Protein AF-A0A8T3T0D9-F1 (afdb_monomer)

Foldseek 3Di:
DADPQFDWDQDLVVQWIWTDRDPVDTDIDPGDPPNSDDDPVVVVVLVVCVVVVRHDCPDDVVNVQQVVLVVVQVVVCVVVVHRGDRDDDDDD

pLDDT: mean 93.57, std 7.07, range [50.66, 98.5]

Sequence (92 aa):
MIGSEGNFHIDLERERVWRYRGPGDSVMLPVQPGDGLYDCVGPVDNLVALALGSGTNAAPGELGARTVEILAAAYRSADSGQAEPVTTVDRS

Structure (mmCIF, N/CA/C/O backbone):
data_AF-A0A8T3T0D9-F1
#
_entry.id   AF-A0A8T3T0D9-F1
#
loop_
_atom_site.group_PDB
_atom_site.id
_atom_site.type_symbol
_atom_site.label_atom_id
_atom_site.label_alt_id
_atom_site.label_comp_id
_atom_site.label_asym_id
_atom_site.label_entity_id
_atom_site.label_seq_id
_atom_site.pdbx_PDB_ins_code
_atom_site.Cartn_x
_atom_site.Cartn_y
_atom_site.Cartn_z
_atom_site.occupancy
_atom_site.B_iso_or_equiv
_atom_site.auth_seq_id
_atom_site.auth_comp_id
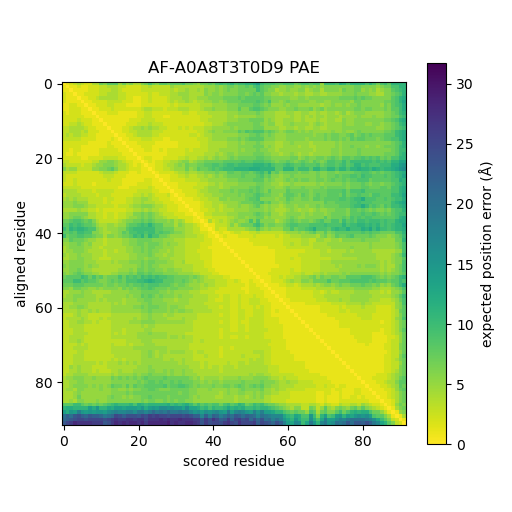_atom_site.auth_asym_id
_atom_site.auth_atom_id
_atom_site.pdbx_PDB_model_num
ATOM 1 N N . MET A 1 1 ? -1.183 11.535 -0.189 1.00 88.94 1 MET A N 1
ATOM 2 C CA . MET A 1 1 ? -0.266 11.510 0.969 1.00 88.94 1 MET A CA 1
ATOM 3 C C . MET A 1 1 ? 0.106 12.925 1.370 1.00 88.94 1 MET A C 1
ATOM 5 O O . MET A 1 1 ? 0.249 13.767 0.492 1.00 88.94 1 MET A O 1
ATOM 9 N N . ILE A 1 2 ? 0.261 13.182 2.668 1.00 95.62 2 ILE A N 1
ATOM 10 C CA . ILE A 1 2 ? 0.635 14.489 3.227 1.00 95.62 2 ILE A CA 1
ATOM 11 C C . ILE A 1 2 ? 1.961 14.320 3.974 1.00 95.62 2 ILE A C 1
ATOM 13 O O . ILE A 1 2 ? 2.137 13.335 4.686 1.00 95.62 2 ILE A O 1
ATOM 17 N N . GLY A 1 3 ? 2.875 15.268 3.799 1.00 95.38 3 GLY A N 1
ATOM 18 C CA . GLY A 1 3 ? 4.144 15.361 4.514 1.00 95.38 3 GLY A CA 1
ATOM 19 C C . GLY A 1 3 ? 4.386 16.782 5.024 1.00 95.38 3 GLY A C 1
ATOM 20 O O . GLY A 1 3 ? 3.600 17.694 4.771 1.00 95.38 3 GLY A O 1
ATOM 21 N N . SER A 1 4 ? 5.496 16.981 5.730 1.00 96.19 4 SER A N 1
ATOM 22 C CA . SER A 1 4 ? 5.860 18.276 6.327 1.00 96.19 4 SER A CA 1
ATOM 23 C C . SER A 1 4 ? 6.056 19.404 5.309 1.00 96.19 4 SER A C 1
ATOM 25 O O . SER A 1 4 ? 5.950 20.571 5.665 1.00 96.19 4 SER A O 1
ATOM 27 N N . GLU A 1 5 ? 6.326 19.065 4.050 1.00 95.50 5 GLU A N 1
ATOM 28 C CA . GLU A 1 5 ? 6.637 20.021 2.979 1.00 95.50 5 GLU A CA 1
ATOM 29 C C . GLU A 1 5 ? 5.546 20.101 1.903 1.00 95.50 5 GLU A C 1
ATOM 31 O O . GLU A 1 5 ? 5.760 20.679 0.839 1.00 95.50 5 GLU A O 1
ATOM 36 N N . GLY A 1 6 ? 4.380 19.496 2.142 1.00 95.88 6 GLY A N 1
ATOM 37 C CA . GLY A 1 6 ? 3.274 19.516 1.193 1.00 95.88 6 GLY A CA 1
ATOM 38 C C . GLY A 1 6 ? 2.574 18.173 1.055 1.00 95.88 6 GLY A C 1
ATOM 39 O O . GLY A 1 6 ? 2.536 17.364 1.977 1.00 95.88 6 GLY A O 1
ATOM 40 N N . ASN A 1 7 ? 1.968 17.932 -0.100 1.00 97.00 7 ASN A N 1
ATOM 41 C CA . ASN A 1 7 ? 1.218 16.712 -0.359 1.00 97.00 7 ASN A CA 1
ATOM 42 C C . ASN A 1 7 ? 1.379 16.253 -1.807 1.00 97.00 7 ASN A C 1
ATOM 44 O O . ASN A 1 7 ? 1.756 17.019 -2.694 1.00 97.00 7 ASN A O 1
ATOM 48 N N . PHE A 1 8 ? 1.070 14.986 -2.038 1.00 96.56 8 PHE A N 1
ATOM 49 C CA . PHE A 1 8 ? 0.819 14.492 -3.378 1.00 96.56 8 PHE A CA 1
ATOM 50 C C . PHE A 1 8 ? -0.453 13.658 -3.413 1.00 96.56 8 PHE A C 1
ATOM 52 O O . PHE A 1 8 ? -0.794 12.961 -2.452 1.00 96.56 8 PHE A O 1
ATOM 59 N N . HIS A 1 9 ? -1.150 13.728 -4.535 1.00 96.06 9 HIS A N 1
ATOM 60 C CA . HIS A 1 9 ? -2.352 12.966 -4.818 1.00 96.06 9 HIS A CA 1
ATOM 61 C C . HIS A 1 9 ? -2.065 12.019 -5.977 1.00 96.06 9 HIS A C 1
ATOM 63 O O . HIS A 1 9 ? -1.476 12.437 -6.973 1.00 96.06 9 HIS A O 1
ATOM 69 N N . ILE A 1 10 ? -2.480 10.763 -5.833 1.00 95.12 10 ILE A N 1
ATOM 70 C CA . ILE A 1 10 ? -2.416 9.750 -6.885 1.00 95.12 10 ILE A CA 1
ATOM 71 C C . ILE A 1 10 ? -3.841 9.252 -7.081 1.00 95.12 10 ILE A C 1
ATOM 73 O O . ILE A 1 10 ? -4.439 8.733 -6.140 1.00 95.12 10 ILE A O 1
ATOM 77 N N . ASP A 1 11 ? -4.362 9.441 -8.285 1.00 92.94 11 ASP A N 1
ATOM 78 C CA . ASP A 1 11 ? -5.639 8.904 -8.738 1.00 92.94 11 ASP A CA 1
ATOM 79 C C . ASP A 1 11 ? -5.337 7.943 -9.891 1.00 92.94 11 ASP A C 1
ATOM 81 O O . ASP A 1 11 ? -4.965 8.374 -10.983 1.00 92.94 11 ASP A O 1
ATOM 85 N N . LEU A 1 12 ? -5.436 6.641 -9.615 1.00 91.00 12 LEU A N 1
ATOM 86 C CA . LEU A 1 12 ? -5.169 5.593 -10.602 1.00 91.00 12 LEU A CA 1
ATOM 87 C C . LEU A 1 12 ? -6.312 5.453 -11.617 1.00 91.00 12 LEU A C 1
ATOM 89 O O . LEU A 1 12 ? -6.061 5.060 -12.746 1.00 91.00 12 LEU A O 1
ATOM 93 N N . GLU A 1 13 ? -7.549 5.804 -11.243 1.00 89.56 13 GLU A N 1
ATOM 94 C CA . GLU A 1 13 ? -8.714 5.742 -12.139 1.00 89.56 13 GLU A CA 1
ATOM 95 C C . GLU A 1 13 ? -8.629 6.833 -13.209 1.00 89.56 13 GLU A C 1
ATOM 97 O O . GLU A 1 13 ? -8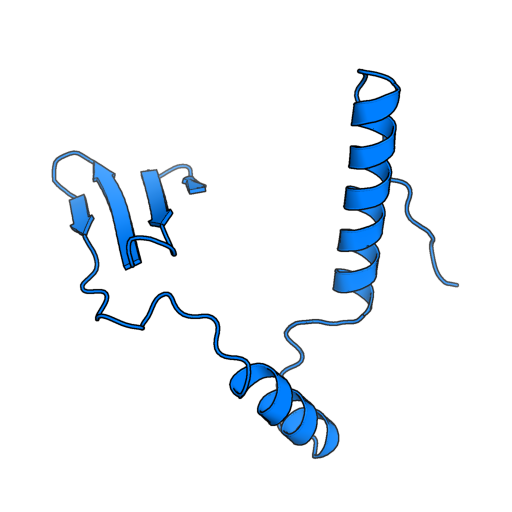.899 6.590 -14.381 1.00 89.56 13 GLU A O 1
ATOM 102 N N . ARG A 1 14 ? -8.245 8.048 -12.800 1.00 90.88 14 ARG A N 1
ATOM 103 C CA . ARG A 1 14 ? -8.105 9.198 -13.709 1.00 90.88 14 ARG A CA 1
ATOM 104 C C . ARG A 1 14 ? -6.705 9.359 -14.277 1.00 90.88 14 ARG A C 1
ATOM 106 O O . ARG A 1 14 ? -6.494 10.309 -15.023 1.00 90.88 14 ARG A O 1
ATOM 113 N N . GLU A 1 15 ? -5.772 8.494 -13.889 1.00 93.50 15 GLU A N 1
ATOM 114 C CA . GLU A 1 15 ? -4.370 8.524 -14.315 1.00 93.50 15 GLU A CA 1
ATOM 115 C C . GLU A 1 15 ? -3.725 9.887 -14.038 1.00 93.50 15 GLU A C 1
ATOM 117 O O . GLU A 1 15 ? -3.169 10.556 -14.907 1.00 93.50 15 GLU A O 1
ATOM 122 N N . ARG A 1 16 ? -3.850 10.350 -12.791 1.00 94.69 16 ARG A N 1
ATOM 123 C CA . ARG A 1 16 ? -3.362 11.666 -12.368 1.00 94.69 16 ARG A CA 1
ATOM 124 C C . ARG A 1 16 ? -2.441 11.548 -11.178 1.00 94.69 16 ARG A C 1
ATOM 126 O O . ARG A 1 16 ? -2.798 10.986 -10.144 1.00 94.69 16 ARG A O 1
ATOM 133 N N . VAL A 1 17 ? -1.292 12.207 -11.290 1.00 96.00 17 VAL A N 1
ATOM 134 C CA . VAL A 1 17 ? -0.408 12.451 -10.155 1.00 96.00 17 VAL A CA 1
ATOM 135 C C . VAL A 1 17 ? -0.172 13.944 -10.019 1.00 96.00 17 VAL A C 1
ATOM 137 O O . VAL A 1 17 ? 0.326 14.605 -10.928 1.00 96.00 17 VAL A O 1
ATOM 140 N N . TRP A 1 18 ? -0.527 14.479 -8.858 1.00 97.06 18 TRP A N 1
ATOM 141 C CA . TRP A 1 18 ? -0.349 15.885 -8.522 1.00 97.06 18 TRP A CA 1
ATOM 142 C C . TRP A 1 18 ? 0.565 16.015 -7.312 1.00 97.06 18 TRP A C 1
ATOM 144 O O . TRP A 1 18 ? 0.348 15.344 -6.307 1.00 97.06 18 TRP A O 1
ATOM 154 N N . ARG A 1 19 ? 1.569 16.888 -7.393 1.00 96.75 19 ARG A N 1
ATOM 155 C CA . ARG A 1 19 ? 2.433 17.275 -6.274 1.00 96.75 19 ARG A CA 1
ATOM 156 C C . ARG A 1 19 ? 2.199 18.741 -5.942 1.00 96.75 19 ARG A C 1
ATOM 158 O O . ARG A 1 19 ? 2.272 19.588 -6.827 1.00 96.75 19 ARG A O 1
ATOM 165 N N . TYR A 1 20 ? 2.021 19.040 -4.664 1.00 97.12 20 TYR A N 1
ATOM 166 C CA . TYR A 1 20 ? 1.882 20.394 -4.151 1.00 97.12 20 TYR A CA 1
ATOM 167 C C . TYR A 1 20 ? 2.833 20.640 -2.982 1.00 97.12 20 TYR A C 1
ATOM 169 O O . TYR A 1 20 ? 2.767 19.930 -1.981 1.00 97.12 20 TYR A O 1
ATOM 177 N N . ARG A 1 21 ? 3.676 21.670 -3.090 1.00 96.62 21 ARG A N 1
ATOM 178 C CA . ARG A 1 21 ? 4.534 22.191 -2.009 1.00 96.62 21 ARG A CA 1
ATOM 179 C C . ARG A 1 21 ? 4.256 23.662 -1.668 1.00 96.62 21 ARG A C 1
ATOM 181 O O . ARG A 1 21 ? 4.748 24.168 -0.667 1.00 96.62 21 ARG A O 1
ATOM 188 N N . GLY A 1 22 ? 3.446 24.353 -2.472 1.00 95.12 22 GLY A N 1
ATOM 189 C CA . GLY A 1 22 ? 3.039 25.742 -2.256 1.00 95.12 22 GLY A CA 1
ATOM 190 C C . GLY A 1 22 ? 2.512 26.388 -3.543 1.00 95.12 22 GLY A C 1
ATOM 191 O O . GLY A 1 22 ? 2.582 25.766 -4.604 1.00 95.12 22 GLY A O 1
ATOM 192 N N . PRO A 1 23 ? 2.021 27.641 -3.501 1.00 92.19 23 PRO A N 1
ATOM 193 C CA . PRO A 1 23 ? 1.449 28.307 -4.677 1.00 92.19 23 PRO A CA 1
ATOM 194 C C . PRO A 1 23 ? 2.395 28.393 -5.889 1.00 92.19 23 PRO A C 1
ATOM 196 O O . PRO A 1 23 ? 1.928 28.373 -7.022 1.00 92.19 23 PRO A O 1
ATOM 199 N N . GLY A 1 24 ? 3.712 28.463 -5.656 1.00 95.44 24 GLY A N 1
ATOM 200 C CA . GLY A 1 24 ? 4.740 28.479 -6.707 1.00 95.44 24 GLY A CA 1
ATOM 201 C C . GLY A 1 24 ? 5.319 27.107 -7.081 1.00 95.44 24 GLY A C 1
ATOM 202 O O . GLY A 1 24 ? 6.130 27.031 -7.996 1.00 95.44 24 GLY A O 1
ATOM 203 N N . ASP A 1 25 ? 4.927 26.033 -6.389 1.00 95.94 25 ASP A N 1
ATOM 204 C CA . ASP A 1 25 ? 5.400 24.661 -6.628 1.00 95.94 25 ASP A CA 1
ATOM 205 C C . ASP A 1 25 ? 4.208 23.698 -6.541 1.00 95.94 25 ASP A C 1
ATOM 207 O O . ASP A 1 25 ? 3.974 23.008 -5.544 1.00 95.94 25 ASP A O 1
ATOM 211 N N . SER A 1 26 ? 3.406 23.722 -7.605 1.00 96.94 26 SER A N 1
ATOM 212 C CA . SER A 1 26 ? 2.244 22.864 -7.825 1.00 96.94 26 SER A CA 1
ATOM 213 C C . SER A 1 26 ? 2.359 22.266 -9.220 1.00 96.94 26 SER A C 1
ATOM 215 O O . SER A 1 26 ? 2.327 22.991 -10.213 1.00 96.94 26 SER A O 1
ATOM 217 N N . VAL A 1 27 ? 2.540 20.950 -9.305 1.00 97.25 27 VAL A N 1
ATOM 218 C CA . VAL A 1 27 ? 2.882 20.263 -10.554 1.00 97.25 27 VAL A CA 1
ATOM 219 C C . VAL A 1 27 ? 1.948 19.085 -10.781 1.00 97.25 27 VAL A C 1
ATOM 221 O O . VAL A 1 27 ? 1.844 18.194 -9.938 1.00 97.25 27 VAL A O 1
ATOM 224 N N . MET A 1 28 ? 1.296 19.067 -11.943 1.00 96.50 28 MET A N 1
ATOM 225 C CA . MET A 1 28 ? 0.675 17.863 -12.494 1.00 96.50 28 MET A CA 1
ATOM 226 C C . MET A 1 28 ? 1.759 17.086 -13.245 1.00 96.50 28 MET A C 1
ATOM 228 O O . MET A 1 28 ? 2.372 17.636 -14.161 1.00 96.50 28 MET A O 1
ATOM 232 N N . LEU A 1 29 ? 2.046 15.851 -12.835 1.00 94.94 29 LEU A N 1
ATOM 233 C CA . LEU A 1 29 ? 3.019 15.019 -13.539 1.00 94.94 29 LEU A CA 1
ATOM 234 C C . LEU A 1 29 ? 2.427 14.530 -14.873 1.00 94.94 29 LEU A C 1
ATOM 236 O O . LEU A 1 29 ? 1.219 14.292 -14.945 1.00 94.94 29 LEU A O 1
ATOM 240 N N . PRO A 1 30 ? 3.252 14.379 -15.923 1.00 94.00 30 PRO A N 1
ATOM 241 C CA . PRO A 1 30 ? 2.798 13.970 -17.248 1.00 94.00 30 PRO A CA 1
ATOM 242 C C . PRO A 1 30 ? 2.575 12.451 -17.316 1.00 94.00 30 PRO A C 1
ATOM 244 O O . PRO A 1 30 ? 3.383 11.724 -17.887 1.00 94.00 30 PRO A O 1
ATOM 247 N N . VAL A 1 31 ? 1.486 11.981 -16.714 1.00 93.94 31 VAL A N 1
ATOM 248 C CA . VAL A 1 31 ? 1.039 10.583 -16.788 1.00 93.94 31 VAL A CA 1
ATOM 249 C C . VAL A 1 31 ? 0.424 10.328 -18.168 1.00 93.94 31 VAL A C 1
ATOM 251 O O . VAL A 1 31 ? -0.377 11.140 -18.640 1.00 93.94 31 VAL A O 1
ATOM 254 N N . GLN A 1 32 ? 0.834 9.254 -18.840 1.00 93.00 32 GLN A N 1
ATOM 255 C CA . GLN A 1 32 ? 0.281 8.852 -20.133 1.00 93.00 32 GLN A CA 1
ATOM 256 C C . GLN A 1 32 ? -0.951 7.957 -19.954 1.00 93.00 32 GLN A C 1
ATOM 258 O O . GLN A 1 32 ? -1.081 7.287 -18.928 1.00 93.00 32 GLN A O 1
ATOM 263 N N . PRO A 1 33 ? -1.843 7.895 -20.960 1.00 91.31 33 PRO A N 1
ATOM 264 C CA . PRO A 1 33 ? -2.928 6.926 -20.957 1.00 91.31 33 PRO A CA 1
ATOM 265 C C . PRO A 1 33 ? -2.407 5.492 -20.799 1.00 91.31 33 PRO A C 1
ATOM 267 O O . PRO A 1 33 ? -1.564 5.055 -21.582 1.00 91.31 33 PRO A O 1
ATOM 270 N N . GLY A 1 34 ? -2.928 4.759 -19.821 1.00 90.56 34 GLY A N 1
ATOM 271 C CA . GLY A 1 34 ? -2.525 3.393 -19.483 1.00 90.56 34 GLY A CA 1
ATOM 272 C C . GLY A 1 34 ? -1.500 3.283 -18.349 1.00 90.56 34 GLY A C 1
ATOM 273 O O . GLY A 1 34 ? -1.351 2.196 -17.794 1.00 90.56 3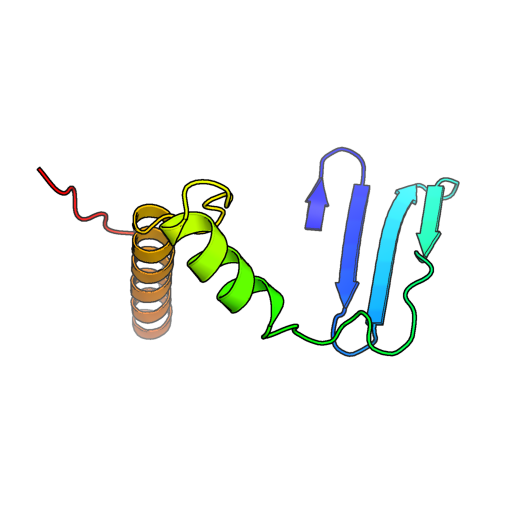4 GLY A O 1
ATOM 274 N N . ASP A 1 35 ? -0.832 4.372 -17.953 1.00 89.81 35 ASP A N 1
ATOM 275 C CA . ASP A 1 35 ? 0.172 4.349 -16.874 1.00 89.81 35 ASP A CA 1
ATOM 276 C C . ASP A 1 35 ? -0.448 4.068 -15.491 1.00 89.81 35 ASP A C 1
ATOM 278 O O . ASP A 1 35 ? 0.262 3.704 -14.552 1.00 89.81 35 ASP A O 1
ATOM 282 N N . GLY A 1 36 ? -1.765 4.254 -15.333 1.00 87.06 36 GLY A N 1
ATOM 283 C CA . GLY A 1 36 ? -2.481 3.921 -14.098 1.00 87.06 36 GLY A CA 1
ATOM 284 C C . GLY A 1 36 ? -2.865 2.445 -13.984 1.00 87.06 36 GLY A C 1
ATOM 285 O O . GLY A 1 36 ? -3.326 2.013 -12.923 1.00 87.06 36 GLY A O 1
ATOM 286 N N . LEU A 1 37 ? -2.701 1.667 -15.059 1.00 88.81 37 LEU A N 1
ATOM 287 C CA . LEU A 1 37 ? -3.087 0.264 -15.085 1.00 88.81 37 LEU A CA 1
ATOM 288 C C . LEU A 1 37 ? -2.147 -0.578 -14.227 1.00 88.81 37 LEU A C 1
ATOM 290 O O . LEU A 1 37 ? -0.929 -0.413 -14.221 1.00 88.81 37 LEU A O 1
ATOM 294 N N . TYR A 1 38 ? -2.737 -1.534 -13.517 1.00 83.81 38 TYR A N 1
ATOM 295 C CA . TYR A 1 38 ? -1.960 -2.518 -12.787 1.00 83.81 38 TYR A CA 1
ATOM 296 C C . TYR A 1 38 ? -1.252 -3.467 -13.764 1.00 83.81 38 TYR A C 1
ATOM 298 O O . TYR A 1 38 ? -1.908 -4.152 -14.551 1.00 83.81 38 TYR A O 1
ATOM 306 N N . ASP A 1 39 ? 0.078 -3.526 -13.686 1.00 85.69 39 ASP A N 1
ATOM 307 C CA . ASP A 1 39 ? 0.895 -4.473 -14.443 1.00 85.69 39 ASP A CA 1
ATOM 308 C C . ASP A 1 39 ? 1.057 -5.798 -13.679 1.00 85.69 39 ASP A C 1
ATOM 310 O O . ASP A 1 39 ? 1.736 -5.878 -12.652 1.00 85.69 39 ASP A O 1
ATOM 314 N N . CYS A 1 40 ? 0.438 -6.856 -14.205 1.00 86.81 40 CYS A N 1
ATOM 315 C CA . CYS A 1 40 ? 0.537 -8.211 -13.661 1.00 86.81 40 CYS A CA 1
ATOM 316 C C . CYS A 1 40 ? 1.830 -8.941 -14.059 1.00 86.81 40 CYS A C 1
ATOM 318 O O . CYS A 1 40 ? 2.147 -9.967 -13.456 1.00 86.81 40 CYS A O 1
ATOM 320 N N . VAL A 1 41 ? 2.551 -8.470 -15.081 1.00 92.38 41 VAL A N 1
ATOM 321 C CA . VAL A 1 41 ? 3.720 -9.162 -15.640 1.00 92.38 41 VAL A CA 1
ATOM 322 C C . VAL A 1 41 ? 4.950 -8.910 -14.776 1.00 92.38 41 VAL A C 1
ATOM 324 O O . VAL A 1 41 ? 5.597 -9.866 -14.346 1.00 92.38 41 VAL A O 1
ATOM 327 N N . GLY A 1 42 ? 5.218 -7.648 -14.425 1.00 90.94 42 GLY A N 1
ATOM 328 C CA . GLY A 1 42 ? 6.375 -7.267 -13.609 1.00 90.94 42 GLY A CA 1
ATOM 329 C C . GLY A 1 42 ? 6.555 -8.087 -12.316 1.00 90.94 42 GLY A C 1
ATOM 330 O O . GLY A 1 42 ? 7.661 -8.572 -12.058 1.00 90.94 42 GLY A O 1
ATOM 331 N N . PRO A 1 43 ? 5.502 -8.310 -11.500 1.00 91.81 43 PRO A N 1
ATOM 332 C CA . PRO A 1 43 ? 5.599 -9.154 -10.308 1.00 91.81 43 PRO A CA 1
ATOM 333 C C . PRO A 1 43 ? 5.989 -10.613 -10.595 1.00 91.81 43 PRO A C 1
ATOM 335 O O . PRO A 1 43 ? 6.769 -11.194 -9.837 1.00 91.81 43 PRO A O 1
ATOM 338 N N . VAL A 1 44 ? 5.472 -11.204 -11.677 1.00 94.06 44 VAL A N 1
ATOM 339 C CA . VAL A 1 44 ? 5.775 -12.591 -12.071 1.00 94.06 44 VAL A CA 1
ATOM 340 C C . VAL A 1 44 ? 7.222 -12.708 -12.541 1.00 94.06 44 VAL A C 1
ATOM 342 O O . VAL A 1 44 ? 7.948 -13.589 -12.079 1.00 94.06 44 VAL A O 1
ATOM 345 N N . ASP A 1 45 ? 7.670 -11.784 -13.387 1.00 95.69 45 ASP A N 1
ATOM 346 C CA . ASP A 1 45 ? 9.047 -11.761 -13.881 1.00 95.69 45 ASP A CA 1
ATOM 347 C C . ASP A 1 45 ? 10.050 -11.577 -12.735 1.00 95.69 45 ASP A C 1
ATOM 349 O O . ASP A 1 45 ? 11.066 -12.274 -12.667 1.00 95.69 45 ASP A O 1
ATOM 353 N N . ASN A 1 46 ? 9.745 -10.698 -11.773 1.00 95.62 46 ASN A N 1
ATOM 354 C CA . ASN A 1 46 ? 10.600 -10.506 -10.603 1.00 95.62 46 ASN A CA 1
ATOM 355 C C . ASN A 1 46 ? 10.641 -11.749 -9.698 1.00 95.62 46 ASN A C 1
ATOM 357 O O . ASN A 1 46 ? 11.686 -12.040 -9.115 1.00 95.62 46 ASN A O 1
ATOM 361 N N . LEU A 1 47 ? 9.549 -12.516 -9.601 1.00 95.31 47 LEU A N 1
ATOM 362 C CA . LEU A 1 47 ? 9.553 -13.794 -8.883 1.00 95.31 47 LEU A CA 1
ATOM 363 C C . LEU A 1 47 ? 10.496 -14.810 -9.547 1.00 95.31 47 LEU A C 1
ATOM 365 O O . LEU A 1 47 ? 11.264 -15.476 -8.851 1.00 95.31 47 LEU A O 1
ATOM 369 N N . VAL A 1 48 ? 10.491 -14.897 -10.880 1.00 96.88 48 VAL A N 1
ATOM 370 C CA . VAL A 1 48 ? 11.441 -15.741 -11.627 1.00 96.88 48 VAL A CA 1
ATOM 371 C C . VAL A 1 48 ? 12.877 -15.257 -11.411 1.00 96.88 48 VAL A C 1
ATOM 373 O O . VAL A 1 48 ? 13.756 -16.059 -11.098 1.00 96.88 48 VAL A O 1
ATOM 376 N N . ALA A 1 49 ? 13.123 -13.948 -11.500 1.00 97.69 49 ALA A N 1
ATOM 377 C CA . ALA A 1 49 ? 14.442 -13.368 -11.254 1.00 97.69 49 ALA A CA 1
ATOM 378 C C . ALA A 1 49 ? 14.949 -13.645 -9.827 1.00 97.69 49 ALA A C 1
ATOM 380 O O . ALA A 1 49 ? 16.130 -13.930 -9.632 1.00 97.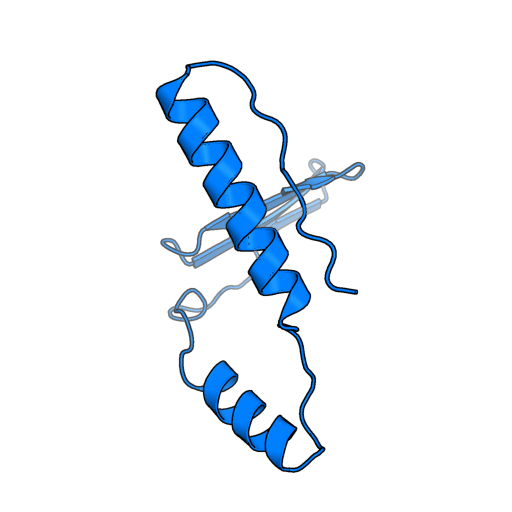69 49 ALA A O 1
ATOM 381 N N . LEU A 1 50 ? 14.070 -13.606 -8.820 1.00 97.19 50 LEU A N 1
ATOM 382 C CA . LEU A 1 50 ? 14.399 -13.990 -7.445 1.00 97.19 50 LEU A CA 1
ATOM 383 C C . LEU A 1 50 ? 14.828 -15.456 -7.353 1.00 97.19 50 LEU A C 1
ATOM 385 O O . LEU A 1 50 ? 15.841 -15.748 -6.721 1.00 97.19 50 LEU A O 1
ATOM 389 N N . ALA A 1 51 ? 14.107 -16.364 -8.016 1.00 97.06 51 ALA A N 1
ATOM 390 C CA . ALA A 1 51 ? 14.462 -17.784 -8.052 1.00 97.06 51 ALA A CA 1
ATOM 391 C C . ALA A 1 51 ? 15.822 -18.041 -8.730 1.00 97.06 51 ALA A C 1
ATOM 393 O O . ALA A 1 51 ? 16.523 -18.984 -8.369 1.00 97.06 51 ALA A O 1
ATOM 394 N N . LEU A 1 52 ? 16.215 -17.182 -9.675 1.00 97.88 52 LEU A N 1
ATOM 395 C CA . LEU A 1 52 ? 17.519 -17.212 -10.346 1.00 97.88 52 LEU A CA 1
ATOM 396 C C . LEU A 1 52 ? 18.625 -16.452 -9.588 1.00 97.88 52 LEU A C 1
ATOM 398 O O . LEU A 1 52 ? 19.771 -16.444 -10.031 1.00 97.88 52 LEU A O 1
ATOM 402 N N . GLY A 1 53 ? 18.307 -15.825 -8.451 1.00 97.44 53 GLY A N 1
ATOM 403 C CA . GLY A 1 53 ? 19.269 -15.108 -7.611 1.00 97.44 53 GLY A CA 1
ATOM 404 C C . GLY A 1 53 ? 19.609 -13.684 -8.066 1.00 97.44 53 GLY A C 1
ATOM 405 O O . GLY A 1 53 ? 20.594 -13.125 -7.590 1.00 97.44 53 GLY A O 1
ATOM 406 N N . SER A 1 54 ? 18.823 -13.085 -8.966 1.00 96.81 54 SER A N 1
ATOM 407 C CA . SER A 1 54 ? 19.070 -11.739 -9.513 1.00 96.81 54 SER A CA 1
ATOM 408 C C . SER A 1 54 ? 17.953 -10.721 -9.248 1.00 96.81 54 SER A C 1
ATOM 410 O O . SER A 1 54 ? 18.114 -9.546 -9.570 1.00 96.81 54 SER A O 1
ATOM 412 N N . GLY A 1 55 ? 16.809 -11.150 -8.708 1.00 95.62 55 GLY A N 1
ATOM 413 C CA . GLY A 1 55 ? 15.670 -10.277 -8.403 1.00 95.62 55 GLY A CA 1
ATOM 414 C C . GLY A 1 55 ? 15.802 -9.532 -7.071 1.00 95.62 55 GLY A C 1
ATOM 415 O O . GLY A 1 55 ? 16.599 -9.899 -6.208 1.00 95.62 55 GLY A O 1
ATOM 416 N N . THR A 1 56 ? 14.974 -8.501 -6.875 1.00 95.88 56 THR A N 1
ATOM 417 C CA . THR A 1 56 ? 14.859 -7.792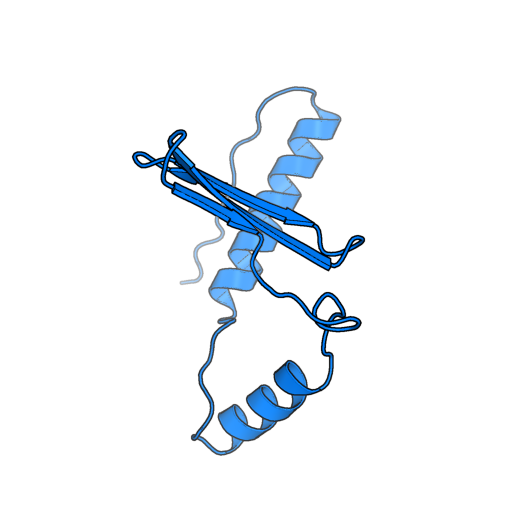 -5.586 1.00 95.88 56 THR A CA 1
ATOM 418 C C . THR A 1 56 ? 13.558 -8.180 -4.898 1.00 95.88 56 THR A C 1
ATOM 420 O O . THR A 1 56 ? 12.47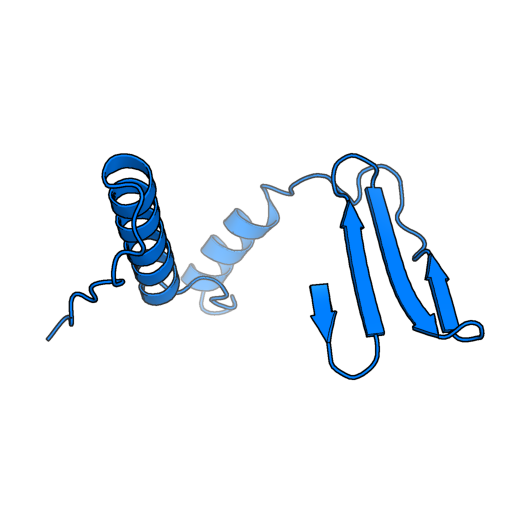9 -8.068 -5.481 1.00 95.88 56 THR A O 1
ATOM 423 N N . ASN A 1 57 ? 13.628 -8.612 -3.638 1.00 94.69 57 ASN A N 1
ATOM 424 C CA . ASN A 1 57 ? 12.427 -8.963 -2.888 1.00 94.69 57 ASN A CA 1
ATOM 425 C C . ASN A 1 57 ? 11.786 -7.709 -2.274 1.00 94.69 57 ASN A C 1
ATOM 427 O O . ASN A 1 57 ? 12.103 -7.329 -1.150 1.00 94.69 57 ASN A O 1
ATOM 431 N N . ALA A 1 58 ? 10.878 -7.078 -3.021 1.00 92.81 58 ALA A N 1
ATOM 432 C CA . ALA A 1 58 ? 10.104 -5.921 -2.563 1.00 92.81 58 ALA A CA 1
ATOM 433 C C . ALA A 1 58 ? 8.880 -6.292 -1.696 1.00 92.81 58 ALA A C 1
ATOM 435 O O . ALA A 1 58 ? 8.225 -5.404 -1.156 1.00 92.81 58 ALA A O 1
ATOM 436 N N . ALA A 1 59 ? 8.564 -7.585 -1.559 1.00 93.31 59 ALA A N 1
ATOM 437 C CA . ALA A 1 59 ? 7.395 -8.083 -0.835 1.00 93.31 59 ALA A CA 1
ATOM 438 C C . ALA A 1 59 ? 7.753 -9.313 0.027 1.00 93.31 59 ALA A C 1
ATOM 440 O O . ALA A 1 59 ? 7.265 -10.418 -0.225 1.00 93.31 59 ALA A O 1
ATOM 441 N N . PRO A 1 60 ? 8.630 -9.161 1.040 1.00 94.44 60 PRO A N 1
ATOM 442 C CA . PRO A 1 60 ? 8.987 -10.265 1.923 1.00 94.44 60 PRO A CA 1
ATOM 443 C C . PRO A 1 60 ? 7.759 -10.786 2.679 1.00 94.44 60 PRO A C 1
ATOM 445 O O . PRO A 1 60 ? 6.838 -10.031 2.988 1.00 94.44 60 PRO A O 1
ATOM 448 N N . GLY A 1 61 ? 7.765 -12.074 3.033 1.00 93.50 61 GLY A N 1
ATOM 449 C CA . GLY A 1 61 ? 6.614 -12.723 3.674 1.00 93.50 61 GLY A CA 1
ATOM 450 C C . GLY A 1 61 ? 6.159 -12.046 4.972 1.00 93.50 61 GLY A C 1
ATOM 451 O O . GLY A 1 61 ? 4.961 -11.969 5.230 1.00 93.50 61 GLY A O 1
ATOM 452 N N . GLU A 1 62 ? 7.098 -11.488 5.739 1.00 94.56 62 GLU A N 1
ATOM 453 C CA . GLU A 1 62 ? 6.796 -10.716 6.949 1.00 94.56 62 GLU A CA 1
ATOM 454 C C . GLU A 1 62 ? 5.917 -9.498 6.642 1.00 94.56 62 GLU A C 1
ATOM 456 O O . GLU A 1 62 ? 4.928 -9.272 7.329 1.00 94.56 62 GLU A O 1
ATOM 461 N N . LEU A 1 63 ? 6.202 -8.754 5.565 1.00 94.62 63 LEU A N 1
ATOM 462 C CA . LEU A 1 63 ? 5.378 -7.610 5.165 1.00 94.62 63 LEU A CA 1
ATOM 463 C C . LEU A 1 63 ? 3.933 -8.047 4.884 1.00 94.62 63 LEU A C 1
ATOM 465 O O . LEU A 1 63 ? 2.997 -7.404 5.354 1.00 94.62 63 LEU A O 1
ATOM 469 N N . GLY A 1 64 ? 3.755 -9.170 4.182 1.00 94.25 64 GLY A N 1
ATOM 470 C CA . GLY A 1 64 ? 2.433 -9.744 3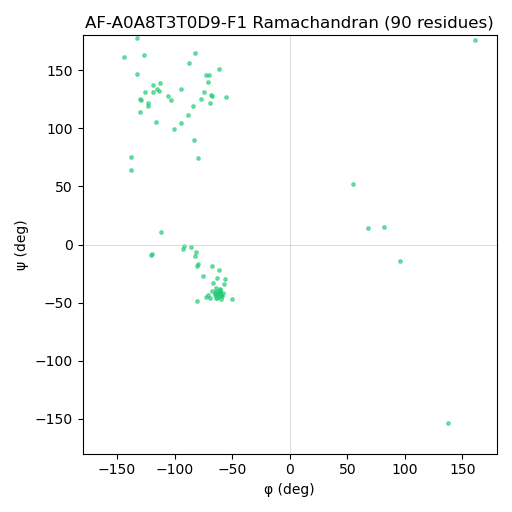.924 1.00 94.25 64 GLY A CA 1
ATOM 471 C C . GLY A 1 64 ? 1.697 -10.147 5.207 1.00 94.25 64 GLY A C 1
ATOM 472 O O . GLY A 1 64 ? 0.513 -9.844 5.354 1.00 94.25 64 GLY A O 1
ATOM 473 N N . ALA A 1 65 ? 2.394 -10.766 6.164 1.00 95.62 65 ALA A N 1
ATOM 474 C CA . ALA A 1 65 ? 1.816 -11.112 7.463 1.00 95.62 65 ALA A CA 1
ATOM 475 C C . ALA A 1 65 ? 1.324 -9.862 8.211 1.00 95.62 65 ALA A C 1
ATOM 477 O O . ALA A 1 65 ? 0.170 -9.821 8.638 1.00 95.62 65 ALA A O 1
ATOM 478 N N . ARG A 1 66 ? 2.138 -8.799 8.266 1.00 95.69 66 ARG A N 1
ATOM 479 C CA . ARG A 1 66 ? 1.755 -7.509 8.871 1.00 95.69 66 ARG A CA 1
ATOM 480 C C . ARG A 1 66 ? 0.518 -6.898 8.231 1.00 95.69 66 ARG A C 1
ATOM 482 O O . ARG A 1 66 ? -0.349 -6.386 8.938 1.00 95.69 66 ARG A O 1
ATOM 489 N N . THR A 1 67 ? 0.408 -6.961 6.905 1.00 96.44 67 THR A N 1
ATOM 490 C CA . THR A 1 67 ? -0.786 -6.481 6.198 1.00 96.44 67 THR A CA 1
ATOM 491 C C . THR A 1 67 ? -2.043 -7.226 6.653 1.00 96.44 67 THR A C 1
ATOM 493 O O . THR A 1 67 ? -3.065 -6.593 6.918 1.00 96.44 67 THR A O 1
ATOM 496 N N . VAL A 1 68 ? -1.970 -8.552 6.800 1.00 96.62 68 VAL A N 1
ATOM 497 C CA . VAL A 1 68 ? -3.103 -9.367 7.266 1.00 96.62 68 VAL A CA 1
ATOM 498 C C . VAL A 1 68 ? -3.453 -9.071 8.727 1.00 96.62 68 VAL A C 1
ATOM 500 O O . VAL A 1 68 ? -4.633 -8.967 9.053 1.00 96.62 68 VAL A O 1
ATOM 503 N N . GLU A 1 69 ? -2.464 -8.881 9.603 1.00 96.69 69 GLU A N 1
ATOM 504 C CA . GLU A 1 69 ? -2.686 -8.515 11.013 1.00 96.69 69 GLU A CA 1
ATOM 505 C C . GLU A 1 69 ? -3.457 -7.190 11.148 1.00 96.69 69 GLU A C 1
ATOM 507 O O . GLU A 1 69 ? -4.415 -7.097 11.923 1.00 96.69 69 GLU A O 1
ATOM 512 N N . ILE A 1 70 ? -3.078 -6.180 10.356 1.00 97.44 70 ILE A N 1
ATOM 513 C CA . ILE A 1 70 ? -3.764 -4.881 10.307 1.00 97.44 70 ILE A CA 1
ATOM 514 C C . ILE A 1 70 ? -5.194 -5.050 9.789 1.00 97.44 70 ILE A C 1
ATOM 516 O O . ILE A 1 70 ? -6.129 -4.515 10.385 1.00 97.44 70 ILE A O 1
ATOM 520 N N . LEU A 1 71 ? -5.384 -5.817 8.712 1.00 97.75 71 LEU A N 1
ATOM 521 C CA . LEU A 1 71 ? -6.709 -6.068 8.148 1.00 97.75 71 LEU A CA 1
ATOM 522 C C . LEU A 1 71 ? -7.624 -6.787 9.152 1.00 97.75 71 LEU A C 1
ATOM 524 O O . LEU A 1 71 ? -8.787 -6.420 9.307 1.00 97.75 71 LEU A O 1
ATOM 528 N N . ALA A 1 72 ? -7.096 -7.767 9.884 1.00 97.38 72 ALA A N 1
ATOM 529 C CA . ALA A 1 72 ? -7.839 -8.468 10.924 1.00 97.38 72 ALA A CA 1
ATOM 530 C C . ALA A 1 72 ? -8.279 -7.523 12.055 1.00 97.38 72 ALA A C 1
ATOM 532 O O . ALA A 1 72 ? -9.415 -7.615 12.519 1.00 97.38 72 ALA A O 1
ATOM 533 N N . ALA A 1 73 ? -7.409 -6.606 12.492 1.00 98.00 73 ALA A N 1
ATOM 534 C CA . ALA A 1 73 ? -7.767 -5.585 13.478 1.00 98.00 73 ALA A CA 1
ATOM 535 C C . ALA A 1 73 ? -8.822 -4.608 12.940 1.00 98.00 73 ALA A C 1
ATOM 537 O O . ALA A 1 73 ? -9.779 -4.298 13.645 1.00 98.00 73 ALA A O 1
ATOM 538 N N . ALA A 1 74 ? -8.702 -4.185 11.678 1.00 98.25 74 ALA A N 1
ATOM 539 C CA . ALA A 1 74 ? -9.682 -3.318 11.030 1.00 98.25 74 ALA A CA 1
ATOM 540 C C . ALA A 1 74 ? -11.071 -3.972 10.954 1.00 98.25 74 ALA A C 1
ATOM 542 O O . ALA A 1 74 ? -12.067 -3.314 11.246 1.00 98.25 74 ALA A O 1
ATOM 543 N N . TYR A 1 75 ? -11.151 -5.270 10.637 1.00 98.25 75 TYR A N 1
ATOM 544 C CA . TYR A 1 75 ? -12.427 -5.992 10.643 1.00 98.25 75 TYR A CA 1
ATOM 545 C C . TYR A 1 75 ? -13.045 -6.087 12.038 1.00 98.25 75 TYR A C 1
ATOM 547 O O . TYR A 1 75 ? -14.238 -5.831 12.179 1.00 98.25 75 TYR A O 1
ATOM 555 N N . ARG A 1 76 ? -12.252 -6.392 13.075 1.00 98.06 76 ARG A N 1
ATOM 556 C CA . ARG A 1 76 ? -12.753 -6.369 14.461 1.00 98.06 76 ARG A CA 1
ATOM 557 C C . ARG A 1 76 ? -13.237 -4.976 14.864 1.00 98.06 76 ARG A C 1
ATOM 559 O O . ARG A 1 76 ? -14.283 -4.861 15.482 1.00 98.06 76 ARG A O 1
AT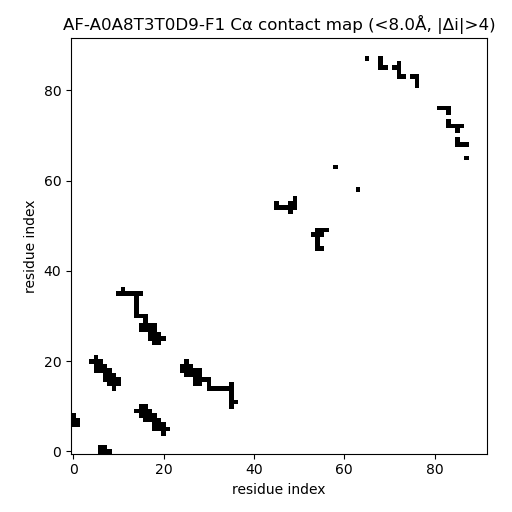OM 566 N N . SER A 1 77 ? -12.506 -3.932 14.471 1.00 98.50 77 SER A N 1
ATOM 567 C CA . SER A 1 77 ? -12.856 -2.541 14.767 1.00 98.50 77 SER A CA 1
ATOM 568 C C . SER A 1 77 ? -14.172 -2.132 14.108 1.00 98.50 77 SER A C 1
ATOM 570 O O . SER A 1 77 ? -14.997 -1.465 14.728 1.00 98.50 77 SER A O 1
ATOM 572 N N . ALA A 1 78 ? -14.397 -2.569 12.867 1.00 98.38 78 ALA A N 1
ATOM 573 C CA . ALA A 1 78 ? -15.649 -2.333 12.159 1.00 98.38 78 ALA A CA 1
ATOM 574 C C . ALA A 1 78 ? -16.844 -3.032 12.833 1.00 98.38 78 ALA A C 1
ATOM 576 O O . ALA A 1 78 ? -17.927 -2.455 12.880 1.00 98.38 78 ALA A O 1
ATOM 577 N N . ASP A 1 79 ? -16.641 -4.240 13.366 1.00 98.44 79 ASP A N 1
ATOM 578 C CA . ASP A 1 79 ? -17.668 -5.009 14.078 1.00 98.44 79 ASP A CA 1
ATOM 579 C C . ASP A 1 79 ? -17.974 -4.429 15.471 1.00 98.44 79 ASP A C 1
ATOM 581 O O . ASP A 1 79 ? -19.135 -4.238 15.831 1.00 98.44 79 ASP A O 1
ATOM 585 N N . SER A 1 80 ? -16.940 -4.073 16.243 1.00 97.94 80 SER A N 1
ATOM 586 C CA . SER A 1 80 ? -17.095 -3.536 17.602 1.00 97.94 80 SER A CA 1
ATOM 587 C C . SER A 1 80 ? -17.447 -2.044 17.643 1.00 97.94 80 SER A C 1
ATOM 589 O O . SER A 1 80 ? -17.915 -1.537 18.666 1.00 97.94 80 SER A O 1
ATOM 591 N N . GLY A 1 81 ? -17.213 -1.317 16.546 1.00 98.25 81 GLY A N 1
ATOM 592 C CA . GLY A 1 81 ? -17.363 0.136 16.468 1.00 98.25 81 GLY A CA 1
ATOM 593 C C . GLY A 1 81 ? -16.328 0.905 17.296 1.00 98.25 81 GLY A C 1
ATOM 594 O O . GLY A 1 81 ? -16.518 2.093 17.557 1.00 98.25 81 GLY A O 1
ATOM 595 N N . GLN A 1 82 ? -15.258 0.244 17.743 1.00 97.88 82 GLN A N 1
ATOM 596 C CA . GLN A 1 82 ? -14.190 0.817 18.565 1.00 97.88 82 GLN A CA 1
ATOM 597 C C . GLN A 1 82 ? -12.823 0.564 17.928 1.00 97.88 82 GLN A C 1
ATOM 599 O O . GLN A 1 82 ? -12.677 -0.289 17.058 1.00 97.88 82 GLN A O 1
ATOM 604 N N . ALA A 1 83 ? -11.798 1.303 18.354 1.00 97.31 83 ALA A N 1
ATOM 605 C CA . ALA A 1 83 ? -10.427 1.033 17.928 1.00 97.31 83 ALA A CA 1
ATOM 606 C C . ALA A 1 83 ? -9.928 -0.297 18.520 1.00 97.31 83 ALA A C 1
ATOM 608 O O . ALA A 1 83 ? -9.983 -0.498 19.731 1.00 97.31 83 ALA A O 1
ATOM 609 N N . GLU A 1 84 ? -9.397 -1.172 17.666 1.00 98.06 84 GLU A N 1
ATOM 610 C CA . GLU A 1 84 ? -8.870 -2.485 18.052 1.00 98.06 84 GLU A CA 1
ATOM 611 C C . GLU A 1 84 ? -7.347 -2.536 17.868 1.00 98.06 84 GLU A C 1
ATOM 613 O O . GLU A 1 84 ? -6.833 -2.045 16.856 1.00 98.06 84 GLU A O 1
ATOM 618 N N . PRO A 1 85 ? -6.595 -3.143 18.802 1.00 97.19 85 PRO A N 1
ATOM 619 C CA . PRO A 1 85 ? -5.156 -3.285 18.657 1.00 97.19 85 PRO A CA 1
ATOM 620 C C . PRO A 1 85 ? -4.804 -4.287 17.550 1.00 97.19 85 PRO A C 1
ATOM 622 O O . PRO A 1 85 ? -5.470 -5.311 17.357 1.00 97.19 85 PRO A O 1
ATOM 625 N N . VAL A 1 86 ? -3.696 -4.016 16.861 1.00 97.00 86 VAL A N 1
ATOM 626 C CA . VAL A 1 86 ? -3.055 -4.986 15.968 1.00 97.00 86 VAL A CA 1
ATOM 627 C C . VAL A 1 86 ? -2.298 -5.997 16.825 1.00 97.00 86 VAL A C 1
ATOM 629 O O . VAL A 1 86 ? -1.476 -5.619 17.658 1.00 97.00 86 VAL A O 1
ATOM 632 N N . THR A 1 87 ? -2.582 -7.284 16.634 1.00 93.44 87 THR A N 1
ATOM 633 C CA . THR A 1 87 ? -1.901 -8.375 17.339 1.00 93.44 87 THR A CA 1
ATOM 634 C C . THR A 1 87 ? -0.903 -9.024 16.402 1.00 93.44 87 THR A C 1
ATOM 636 O O . THR A 1 87 ? -1.274 -9.482 15.325 1.00 93.44 87 THR A O 1
ATOM 639 N N . THR A 1 88 ? 0.347 -9.071 16.839 1.00 89.31 88 THR A N 1
ATOM 640 C CA . THR A 1 88 ? 1.447 -9.704 16.121 1.00 89.31 88 THR A CA 1
ATOM 641 C C . THR A 1 88 ? 1.658 -11.124 16.593 1.00 89.31 88 THR A C 1
ATOM 643 O O . THR A 1 88 ? 1.749 -11.352 17.799 1.00 89.31 88 THR A O 1
ATOM 646 N N . VAL A 1 89 ? 1.814 -12.058 15.660 1.00 77.81 89 VAL A N 1
ATOM 647 C CA . VAL A 1 89 ? 2.282 -13.405 15.999 1.00 77.81 89 VAL A CA 1
ATOM 648 C C . VAL A 1 89 ? 3.792 -13.450 15.796 1.00 77.81 89 VAL A C 1
ATOM 650 O O . VAL A 1 89 ? 4.263 -13.491 14.664 1.00 77.81 89 VAL A O 1
ATOM 653 N N . ASP A 1 90 ? 4.555 -13.421 16.889 1.00 72.62 90 ASP A N 1
ATOM 654 C CA . ASP A 1 90 ? 6.002 -13.632 16.816 1.00 72.62 90 ASP A CA 1
ATOM 655 C C . ASP A 1 90 ? 6.282 -15.088 16.415 1.00 72.62 90 ASP A C 1
ATOM 657 O O . ASP A 1 90 ? 5.718 -16.025 16.991 1.00 72.62 90 ASP A O 1
ATOM 661 N N . ARG A 1 91 ? 7.106 -15.282 15.384 1.00 61.09 91 ARG A N 1
ATOM 662 C CA . ARG A 1 91 ? 7.532 -16.607 14.931 1.00 61.09 91 ARG A CA 1
ATOM 663 C C . ARG A 1 91 ? 8.935 -16.851 15.477 1.00 61.09 91 ARG A C 1
ATOM 665 O O . ARG A 1 91 ? 9.902 -16.360 14.905 1.00 61.09 91 ARG A O 1
ATOM 672 N N . SER A 1 92 ? 9.002 -17.599 16.581 1.00 50.66 92 SER A N 1
ATOM 673 C CA . SER A 1 92 ? 10.233 -18.179 17.143 1.00 50.66 92 SER A CA 1
ATOM 674 C C . SER A 1 92 ? 10.957 -19.090 16.158 1.00 50.66 92 SER A C 1
ATOM 676 O O . SER A 1 92 ? 10.231 -19.878 15.502 1.00 50.66 92 SER A O 1
#

Secondary structure (DSSP, 8-state):
-EETTEEEEEETTTTEEEEEEETTEEEE--PPTTTTS--SHHHHHHHHHHHTT----SS-HHHHHHHHHHHHHHHHHHHHTS--PPPP----

Radius of gyration: 18.97 Å; Cα contacts (8 Å, |Δi|>4): 85; chains: 1; bounding box: 37×47×40 Å

Mean predicted aligned error: 5.14 Å

Nearest PDB structures (foldseek):
  4mn4-assembly1_D  TM=3.569E-01  e=8.648E+00  Escherichia coli str. K-12 substr. MG1655

Solvent-accessible surface area (backbone atoms only — not comparable to full-atom values): 5660 Å² total; per-residue (Å²):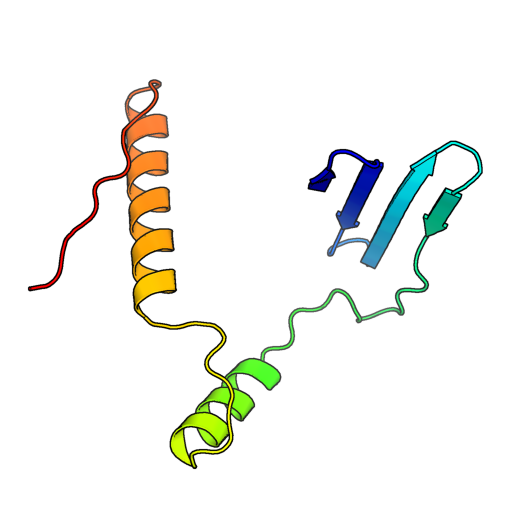 93,79,57,99,68,33,36,39,49,78,39,53,90,77,38,41,40,39,43,37,58,48,99,92,42,65,44,74,55,92,59,54,96,70,69,43,57,86,70,73,58,62,64,54,54,39,52,54,30,42,76,73,74,74,38,76,83,88,74,49,70,66,60,56,50,53,53,49,30,47,51,54,19,51,53,51,17,67,74,70,73,43,94,52,76,67,68,81,84,83,81,128